Protein AF-A0A392VKN5-F1 (afdb_monomer)

Nearest PDB structures (foldseek):
  1gud-assembly2_B  TM=5.316E-01  e=6.503E+00  Escherichia coli K-12

Secondary structure (DSSP, 8-state):
-EEEE--SSHHHHHHHHHHHHHHHHHTTT----EEEE----SSGGG--S--

Mean predicted aligned error: 3.75 Å

pLDDT: mean 92.88, std 4.75, range [66.81, 96.94]

Organism: NCBI:txid97028

Structure (mmCIF, N/CA/C/O backbone):
data_AF-A0A392VKN5-F1
#
_entry.id   AF-A0A392VKN5-F1
#
loop_
_atom_site.group_PDB
_atom_site.id
_atom_site.type_symbol
_atom_site.label_atom_id
_atom_site.label_alt_id
_atom_site.label_comp_id
_atom_site.label_asym_id
_atom_site.label_entity_id
_atom_site.label_seq_id
_atom_site.pdbx_PDB_ins_code
_atom_site.Cartn_x
_atom_site.Cartn_y
_atom_site.Cartn_z
_atom_site.occupancy
_atom_site.B_iso_or_equiv
_atom_site.auth_seq_id
_atom_site.auth_comp_id
_atom_site.auth_asym_id
_atom_site.auth_atom_id
_atom_site.pdbx_PDB_model_num
ATOM 1 N N . MET A 1 1 ? -8.956 -6.618 6.426 1.00 84.06 1 MET A N 1
ATOM 2 C CA . MET A 1 1 ? -7.682 -7.098 5.851 1.00 84.06 1 MET A CA 1
ATOM 3 C C . MET A 1 1 ? -7.660 -6.687 4.390 1.00 84.06 1 MET A C 1
ATOM 5 O O . MET A 1 1 ?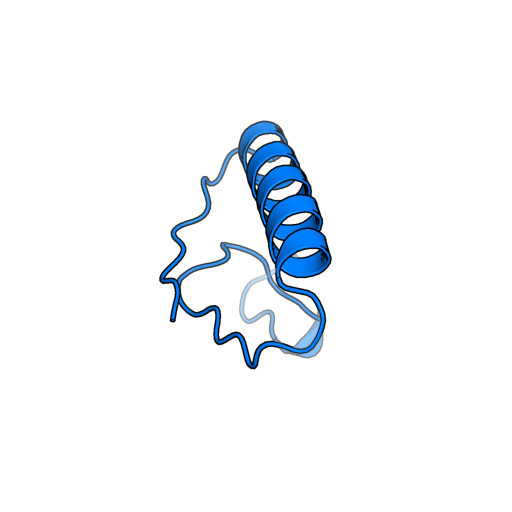 -8.696 -6.818 3.750 1.00 84.06 1 MET A O 1
ATOM 9 N N . ALA A 1 2 ? -6.545 -6.162 3.892 1.00 91.25 2 ALA A N 1
ATOM 10 C CA . ALA A 1 2 ? -6.356 -5.814 2.485 1.00 91.25 2 ALA A CA 1
ATOM 11 C C . ALA A 1 2 ? -5.012 -6.371 2.000 1.00 91.25 2 ALA A C 1
ATOM 13 O O . ALA A 1 2 ? -4.013 -6.241 2.706 1.00 91.25 2 ALA A O 1
ATOM 14 N N . ASN A 1 3 ? -5.003 -6.997 0.824 1.00 94.19 3 ASN A N 1
ATOM 15 C CA . ASN A 1 3 ? -3.784 -7.457 0.166 1.00 94.19 3 ASN A CA 1
ATOM 16 C C . ASN A 1 3 ? -3.448 -6.510 -0.995 1.00 94.19 3 ASN A C 1
ATOM 18 O O . ASN A 1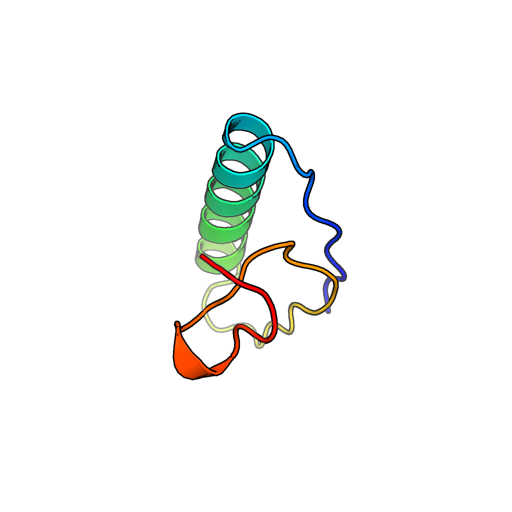 3 ? -4.341 -6.180 -1.776 1.00 94.19 3 ASN A O 1
ATOM 22 N N . VAL A 1 4 ? -2.200 -6.062 -1.090 1.00 94.88 4 VAL A N 1
ATOM 23 C CA . VAL A 1 4 ? -1.725 -5.060 -2.053 1.00 94.88 4 VAL A CA 1
ATOM 24 C C . VAL A 1 4 ? -0.671 -5.668 -2.973 1.00 94.88 4 VAL A C 1
ATOM 26 O O . VAL A 1 4 ? 0.191 -6.423 -2.531 1.00 94.88 4 VAL A O 1
ATOM 29 N N . TYR A 1 5 ? -0.731 -5.295 -4.249 1.00 94.31 5 TYR A N 1
ATOM 30 C CA . TYR A 1 5 ? 0.315 -5.553 -5.234 1.00 94.31 5 TYR A CA 1
ATOM 31 C C . TYR A 1 5 ? 0.650 -4.236 -5.928 1.00 94.31 5 TYR A C 1
ATOM 33 O O . TYR A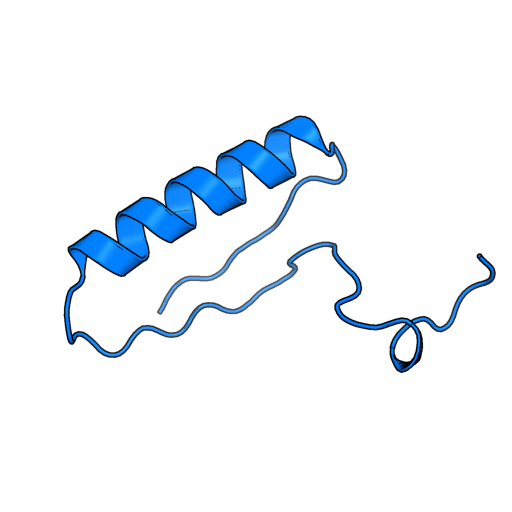 1 5 ? -0.145 -3.727 -6.719 1.00 94.31 5 TYR A O 1
ATOM 41 N N . ALA A 1 6 ? 1.794 -3.652 -5.585 1.00 95.19 6 ALA A N 1
ATOM 42 C CA . ALA A 1 6 ? 2.215 -2.362 -6.111 1.00 95.19 6 ALA A CA 1
ATOM 43 C C . ALA A 1 6 ? 2.915 -2.500 -7.474 1.00 95.19 6 ALA A C 1
ATOM 45 O O . ALA A 1 6 ? 3.806 -3.332 -7.657 1.00 95.19 6 ALA A O 1
ATOM 46 N N . SER A 1 7 ? 2.545 -1.634 -8.425 1.00 93.69 7 SER A N 1
ATOM 47 C CA . SER A 1 7 ? 3.210 -1.520 -9.734 1.00 93.69 7 SER A CA 1
ATOM 48 C C . SER A 1 7 ? 4.702 -1.204 -9.581 1.00 93.69 7 SER A C 1
ATOM 50 O O . SER A 1 7 ? 5.098 -0.640 -8.570 1.00 93.69 7 SER A O 1
ATOM 52 N N . CYS A 1 8 ? 5.544 -1.519 -10.571 1.00 93.00 8 CYS A N 1
ATOM 53 C CA . CYS A 1 8 ? 6.929 -1.021 -10.634 1.00 93.00 8 CYS 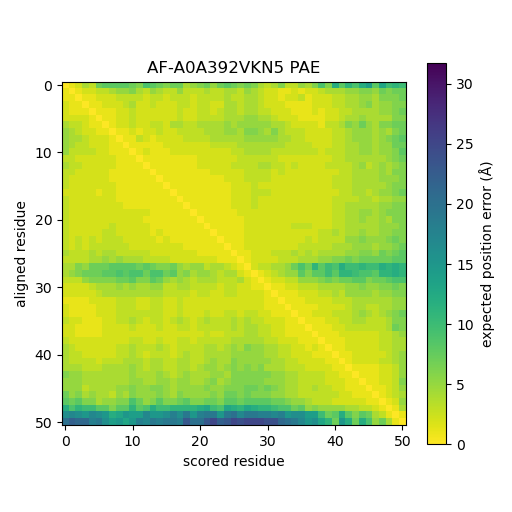A CA 1
ATOM 54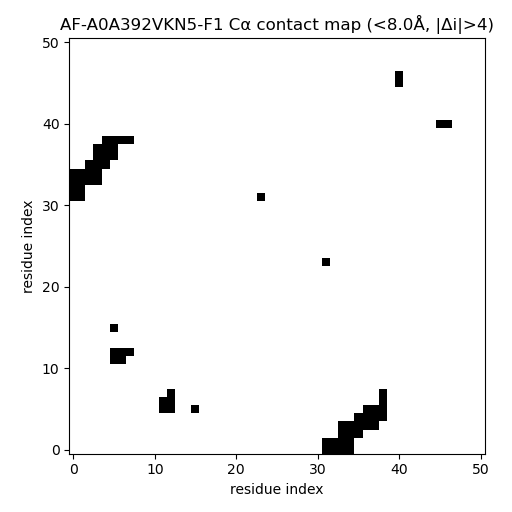 C C . CYS A 1 8 ? 7.015 0.465 -10.998 1.00 93.00 8 CYS A C 1
ATOM 56 O O . CYS A 1 8 ? 8.015 1.102 -10.666 1.00 93.00 8 CYS A O 1
ATOM 58 N N . ASP A 1 9 ? 5.976 1.002 -11.638 1.00 95.75 9 ASP A N 1
ATOM 59 C CA . ASP A 1 9 ? 5.909 2.397 -12.061 1.00 95.75 9 ASP A CA 1
ATOM 60 C C . ASP A 1 9 ? 5.788 3.354 -10.854 1.00 95.75 9 ASP A C 1
ATOM 62 O O . ASP A 1 9 ? 4.879 3.184 -10.036 1.00 95.75 9 ASP A O 1
ATOM 66 N N . PRO A 1 10 ? 6.678 4.355 -10.708 1.00 92.75 10 PRO A N 1
ATOM 67 C CA . PRO A 1 10 ? 6.637 5.286 -9.581 1.00 92.75 10 PRO A CA 1
ATOM 68 C C . PRO A 1 10 ? 5.341 6.101 -9.478 1.00 92.75 10 PRO A C 1
ATOM 70 O O . PRO A 1 10 ? 4.889 6.353 -8.362 1.00 92.75 10 PRO A O 1
ATOM 73 N N . GLY A 1 11 ? 4.738 6.490 -10.607 1.00 95.69 11 GLY A N 1
ATOM 74 C CA . GLY A 1 11 ? 3.487 7.253 -10.625 1.00 95.69 11 GLY A CA 1
ATOM 75 C C . GLY A 1 11 ? 2.327 6.422 -10.088 1.00 95.69 11 GLY A C 1
ATOM 76 O O . GLY A 1 11 ? 1.674 6.810 -9.123 1.00 95.69 11 GLY A O 1
ATOM 77 N N . ALA A 1 12 ? 2.160 5.210 -10.616 1.00 94.50 12 ALA A N 1
ATOM 78 C CA . ALA A 1 12 ? 1.151 4.264 -10.152 1.00 94.50 12 ALA A CA 1
ATOM 79 C C . ALA A 1 12 ? 1.349 3.860 -8.677 1.00 94.50 12 ALA A C 1
ATOM 81 O O . ALA A 1 12 ? 0.373 3.630 -7.961 1.00 94.50 12 ALA A O 1
ATOM 82 N N . LYS A 1 13 ? 2.599 3.786 -8.186 1.00 94.12 13 LYS A N 1
ATOM 83 C CA . LYS A 1 13 ? 2.869 3.593 -6.749 1.00 94.12 13 LYS A CA 1
ATOM 84 C C . LYS A 1 13 ? 2.367 4.775 -5.928 1.00 94.12 13 LYS A C 1
ATOM 86 O O . LYS A 1 13 ? 1.729 4.549 -4.905 1.00 94.12 13 LYS A O 1
ATOM 91 N N . GLN A 1 14 ? 2.662 6.007 -6.342 1.00 94.94 14 GLN A N 1
ATOM 92 C CA . GLN A 1 14 ? 2.220 7.203 -5.622 1.00 94.94 14 GLN A CA 1
ATOM 93 C C . GLN A 1 14 ? 0.690 7.251 -5.537 1.00 94.94 14 GLN A C 1
ATOM 95 O O . GLN A 1 14 ? 0.147 7.370 -4.443 1.00 94.94 14 GLN A O 1
ATOM 100 N N . GLU A 1 15 ? 0.000 7.032 -6.658 1.00 96.25 15 GLU A N 1
ATOM 101 C CA . GLU A 1 15 ? -1.466 6.990 -6.709 1.00 96.25 15 GLU A CA 1
ATOM 102 C C . GLU A 1 15 ? -2.056 5.915 -5.782 1.00 96.25 15 GLU A C 1
ATOM 104 O O . GLU A 1 15 ? -3.031 6.160 -5.063 1.00 96.25 15 GLU A O 1
ATOM 109 N N . LEU A 1 16 ? -1.445 4.724 -5.751 1.00 95.06 16 LEU A N 1
ATOM 110 C CA . LEU A 1 16 ? -1.827 3.650 -4.835 1.00 95.06 16 LEU A CA 1
ATOM 111 C C . LEU A 1 16 ? -1.682 4.082 -3.369 1.00 95.06 16 LEU A C 1
ATOM 113 O O . LEU A 1 16 ? -2.591 3.844 -2.569 1.00 95.06 16 LEU A O 1
ATOM 117 N N . TRP A 1 17 ? -0.555 4.702 -3.011 1.00 94.81 17 TRP A N 1
ATOM 118 C CA . TRP A 1 17 ? -0.297 5.162 -1.647 1.00 94.81 17 TRP A CA 1
ATOM 119 C C . TRP A 1 17 ? -1.248 6.279 -1.224 1.00 94.81 17 TRP A C 1
ATOM 121 O O . TRP A 1 17 ? -1.785 6.211 -0.117 1.00 94.81 17 TRP A O 1
ATOM 131 N N . ASP A 1 18 ? -1.525 7.240 -2.102 1.00 96.94 18 ASP A N 1
ATOM 132 C CA . ASP A 1 18 ? -2.458 8.336 -1.834 1.00 96.94 18 ASP A CA 1
ATOM 133 C C . ASP A 1 18 ? -3.882 7.802 -1.617 1.00 96.94 18 ASP A C 1
ATOM 135 O O . ASP A 1 18 ? -4.549 8.144 -0.634 1.00 96.94 18 ASP A O 1
ATOM 139 N N . SER A 1 19 ? -4.328 6.879 -2.476 1.00 95.44 19 SER A N 1
ATOM 140 C CA . SER A 1 19 ? -5.632 6.217 -2.349 1.00 95.44 19 SER A CA 1
ATOM 141 C C . SER A 1 19 ? -5.748 5.416 -1.048 1.00 95.44 19 SER A C 1
ATOM 143 O O . SER A 1 19 ? -6.741 5.523 -0.316 1.00 95.44 19 SER A O 1
ATOM 145 N N . LEU A 1 20 ? -4.717 4.630 -0.721 1.00 94.56 20 LEU A N 1
ATOM 146 C CA . LEU A 1 20 ? -4.683 3.826 0.496 1.00 94.56 20 LEU A CA 1
ATOM 147 C C . LEU A 1 20 ? -4.667 4.710 1.746 1.00 94.56 20 LEU A C 1
ATOM 149 O O . LEU A 1 20 ? -5.372 4.407 2.710 1.00 94.56 20 LEU A O 1
ATOM 153 N N . PHE A 1 21 ? -3.908 5.806 1.726 1.00 94.38 21 PHE A N 1
ATOM 154 C CA . PHE A 1 21 ? -3.831 6.751 2.832 1.00 94.38 21 PHE A CA 1
ATOM 155 C C . PHE A 1 21 ? -5.202 7.353 3.134 1.00 94.38 21 PHE A C 1
ATOM 157 O O . PHE A 1 21 ? -5.678 7.237 4.265 1.00 94.38 21 PHE A O 1
ATOM 164 N N . VAL A 1 22 ? -5.884 7.902 2.121 1.00 96.56 22 VAL A N 1
ATOM 165 C 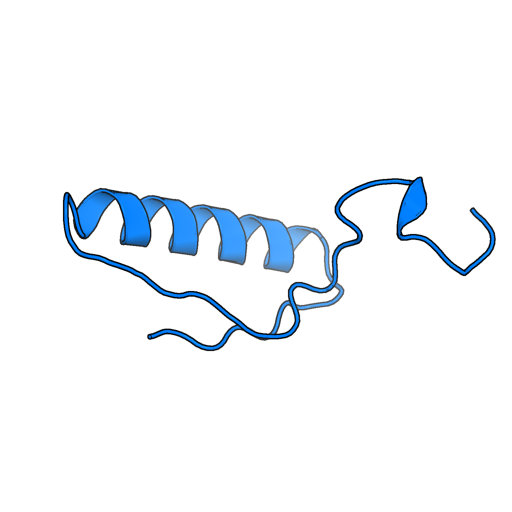CA . VAL A 1 22 ? -7.248 8.437 2.271 1.00 96.56 22 VAL A CA 1
ATOM 166 C C . VAL A 1 22 ? -8.181 7.367 2.835 1.00 96.56 22 VAL A C 1
ATOM 168 O O . VAL A 1 22 ? -8.897 7.613 3.807 1.00 96.56 22 VAL A O 1
ATOM 171 N N . ARG A 1 23 ? -8.134 6.144 2.299 1.00 94.12 23 ARG A N 1
ATOM 172 C CA . ARG A 1 23 ? -9.007 5.061 2.759 1.00 94.12 23 ARG A CA 1
ATOM 173 C C . ARG A 1 23 ? -8.738 4.667 4.212 1.00 94.12 23 ARG A C 1
ATOM 175 O O . ARG A 1 23 ? -9.690 4.475 4.964 1.00 94.12 23 ARG A O 1
ATOM 182 N N . ILE A 1 24 ? -7.479 4.598 4.639 1.00 94.00 24 ILE A N 1
ATOM 183 C CA . ILE A 1 24 ? -7.123 4.320 6.038 1.00 94.00 24 ILE A CA 1
ATOM 184 C C . ILE A 1 24 ? -7.642 5.430 6.959 1.00 94.00 24 ILE A C 1
ATOM 186 O O . ILE A 1 24 ? -8.238 5.116 7.987 1.00 94.00 24 ILE A O 1
ATOM 190 N N . GLN A 1 25 ? -7.503 6.703 6.573 1.00 94.25 25 GLN A N 1
ATOM 191 C CA . GLN A 1 25 ? -8.037 7.823 7.358 1.00 94.25 25 GLN A CA 1
ATOM 192 C C . GLN A 1 25 ? -9.563 7.724 7.524 1.00 94.25 25 GLN A C 1
ATOM 194 O O . GLN A 1 25 ? -10.078 7.905 8.627 1.00 94.25 25 GLN A O 1
ATOM 199 N N . THR A 1 26 ? -10.294 7.351 6.466 1.00 95.44 26 THR A N 1
ATOM 200 C CA . THR A 1 26 ? -11.762 7.197 6.536 1.00 95.44 26 THR A CA 1
ATOM 201 C C . THR A 1 26 ? -12.228 6.039 7.422 1.00 95.44 26 THR A C 1
ATOM 203 O O . THR A 1 26 ? -13.356 6.056 7.909 1.00 95.44 26 THR A O 1
ATOM 206 N N . LEU A 1 27 ? -11.374 5.043 7.676 1.00 93.38 27 LEU A N 1
ATOM 207 C CA . LEU A 1 27 ? -11.694 3.902 8.541 1.00 93.38 27 LEU A CA 1
ATOM 208 C C . LEU A 1 27 ? -11.598 4.244 10.042 1.00 93.38 27 LEU A C 1
ATOM 210 O O . LEU A 1 27 ? -11.994 3.431 10.888 1.00 93.38 27 LEU A O 1
ATOM 214 N N . GLY A 1 28 ? -11.112 5.443 10.385 1.00 90.62 28 GLY A N 1
ATOM 215 C CA . GLY A 1 28 ? -11.074 5.964 11.747 1.00 90.62 28 GLY A CA 1
ATOM 216 C C . GLY A 1 28 ? -10.260 5.079 12.693 1.00 90.62 28 GLY A C 1
ATOM 217 O O . GLY A 1 28 ? -9.082 4.823 12.472 1.00 90.62 28 GLY A O 1
ATOM 218 N N . ARG A 1 29 ? -10.890 4.602 13.775 1.00 91.56 29 ARG A N 1
ATOM 219 C CA . ARG A 1 29 ? -10.245 3.756 14.804 1.00 91.56 29 ARG A CA 1
ATOM 220 C C . ARG A 1 29 ? -10.303 2.257 14.505 1.00 91.56 29 ARG A C 1
ATOM 222 O O . ARG A 1 29 ? -9.962 1.441 15.363 1.00 91.56 29 ARG A O 1
ATOM 229 N N . SER A 1 30 ? -10.769 1.881 13.319 1.00 94.81 30 SER A N 1
ATOM 230 C CA . SER A 1 30 ? -10.841 0.477 12.927 1.00 94.81 30 SER A CA 1
ATOM 231 C C . SER A 1 30 ? -9.440 -0.119 12.834 1.00 94.81 30 SER A C 1
ATOM 233 O O . SER A 1 30 ? -8.513 0.502 12.318 1.00 94.81 30 SER A O 1
ATOM 235 N N . ARG A 1 31 ? -9.277 -1.357 13.306 1.00 93.81 31 ARG A N 1
ATOM 236 C CA . ARG A 1 31 ? -8.019 -2.090 13.137 1.00 93.81 31 ARG A CA 1
ATOM 237 C C . ARG A 1 31 ? -7.904 -2.536 11.684 1.00 93.81 31 ARG A C 1
ATOM 239 O O . ARG A 1 31 ? -8.715 -3.332 11.212 1.00 93.81 31 ARG A O 1
ATOM 246 N N . VAL A 1 32 ? -6.891 -2.036 10.986 1.00 93.19 32 VAL A N 1
ATOM 247 C CA . VAL A 1 32 ? -6.615 -2.386 9.591 1.00 93.19 32 VAL A CA 1
ATOM 248 C C . VAL A 1 32 ? -5.317 -3.178 9.525 1.00 93.19 32 VAL A C 1
ATOM 250 O O . VAL A 1 32 ? -4.352 -2.876 10.218 1.00 93.19 32 VAL A O 1
ATOM 253 N N . CYS A 1 33 ? -5.309 -4.201 8.679 1.00 94.88 33 CYS A N 1
ATOM 254 C CA . CYS A 1 33 ? -4.118 -4.951 8.317 1.00 94.88 33 CYS A CA 1
ATOM 255 C C . CYS A 1 33 ? -3.979 -4.871 6.798 1.00 94.88 33 CYS A C 1
ATOM 257 O O . CYS A 1 33 ? -4.913 -5.265 6.086 1.00 94.88 33 CYS A O 1
ATOM 259 N N . VAL A 1 34 ? -2.859 -4.314 6.340 1.00 94.25 34 VAL A N 1
ATOM 260 C CA . VAL A 1 34 ? -2.480 -4.224 4.930 1.00 94.25 34 VAL A CA 1
ATOM 261 C C . VAL A 1 34 ? -1.219 -5.053 4.752 1.00 94.25 34 VAL A C 1
ATOM 263 O O . VAL A 1 34 ? -0.220 -4.815 5.428 1.00 94.25 34 VAL A O 1
ATOM 266 N N . CYS A 1 35 ? -1.279 -6.039 3.871 1.00 96.19 35 CYS A N 1
ATOM 267 C CA . CYS A 1 35 ? -0.165 -6.929 3.567 1.00 96.19 35 CYS A CA 1
ATOM 268 C C . CYS A 1 35 ? -0.002 -7.039 2.054 1.00 96.19 35 CYS A C 1
ATOM 270 O O . CYS A 1 35 ? -0.886 -6.621 1.313 1.00 96.19 35 CYS A O 1
ATOM 272 N N . GLY A 1 36 ? 1.104 -7.620 1.609 1.00 95.31 36 GLY A N 1
ATOM 273 C CA . GLY A 1 36 ? 1.340 -7.917 0.202 1.00 95.31 36 GLY A CA 1
ATOM 274 C C . GLY A 1 36 ? 2.686 -7.397 -0.273 1.00 95.31 36 GLY A C 1
ATOM 275 O O . GLY A 1 36 ? 3.582 -7.133 0.531 1.00 95.31 36 GLY A O 1
ATOM 276 N N . ASP A 1 37 ? 2.816 -7.278 -1.587 1.00 95.06 37 ASP A N 1
ATOM 277 C CA . ASP A 1 37 ? 4.015 -6.757 -2.223 1.00 95.06 37 ASP A CA 1
ATOM 278 C C . ASP A 1 37 ? 3.862 -5.252 -2.449 1.00 95.06 37 ASP A C 1
ATOM 280 O O . ASP A 1 37 ? 3.106 -4.792 -3.308 1.00 95.06 37 ASP A O 1
ATOM 284 N N . PHE A 1 38 ? 4.587 -4.477 -1.648 1.00 94.56 38 PHE A N 1
ATOM 285 C CA . PHE A 1 38 ? 4.611 -3.021 -1.742 1.00 94.56 38 PHE A CA 1
ATOM 286 C C . PHE A 1 38 ? 5.633 -2.500 -2.759 1.00 94.56 38 PHE A C 1
ATOM 288 O O . PHE A 1 38 ? 5.675 -1.296 -3.011 1.00 94.56 38 PHE A O 1
ATOM 295 N N . ASN A 1 39 ? 6.461 -3.384 -3.327 1.00 93.38 39 ASN A N 1
ATOM 296 C CA . ASN A 1 39 ? 7.477 -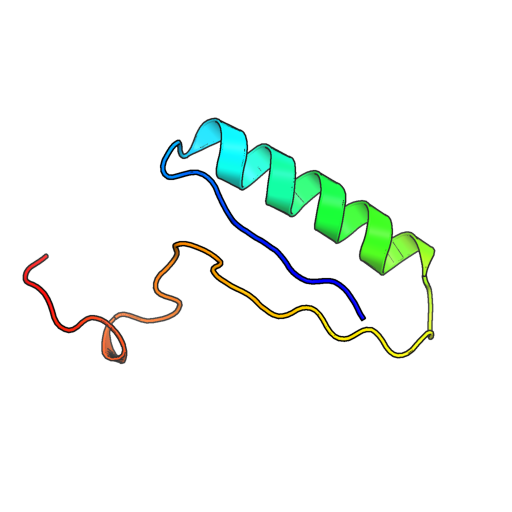3.076 -4.328 1.00 93.38 39 ASN A CA 1
ATOM 297 C C . ASN A 1 39 ? 8.352 -1.860 -3.960 1.00 93.38 39 ASN A C 1
ATOM 299 O O . ASN A 1 39 ? 8.656 -0.975 -4.774 1.00 93.38 39 ASN A O 1
ATOM 303 N N . VAL A 1 40 ? 8.704 -1.789 -2.676 1.00 91.75 40 VAL A N 1
ATOM 304 C CA . VAL A 1 40 ? 9.502 -0.732 -2.064 1.00 91.75 40 VAL A CA 1
ATOM 305 C C . VAL A 1 40 ? 10.362 -1.336 -0.964 1.00 91.75 40 VAL A C 1
ATOM 307 O O . VAL A 1 40 ? 9.936 -2.232 -0.238 1.00 91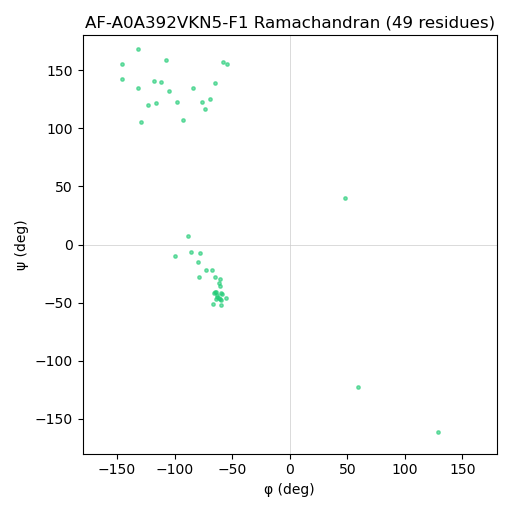.75 40 VAL A O 1
ATOM 310 N N . VAL A 1 41 ? 11.585 -0.834 -0.847 1.00 92.06 41 VAL A N 1
ATOM 311 C CA . VAL A 1 41 ? 12.499 -1.179 0.240 1.00 92.06 41 VAL A CA 1
ATOM 312 C C . VAL A 1 41 ? 12.391 -0.077 1.287 1.00 92.06 41 VAL A C 1
ATOM 314 O O . VAL A 1 41 ? 12.596 1.091 0.957 1.00 92.06 41 VAL A O 1
ATOM 317 N N . ARG A 1 42 ? 12.044 -0.417 2.532 1.00 91.38 42 ARG A N 1
ATOM 318 C CA . ARG A 1 42 ? 11.685 0.596 3.539 1.00 91.38 42 ARG A CA 1
ATOM 319 C C . ARG A 1 42 ? 12.903 1.286 4.163 1.00 91.38 42 ARG A C 1
ATOM 321 O O . ARG A 1 42 ? 12.802 2.420 4.618 1.00 91.38 42 ARG A O 1
ATOM 328 N N . SER A 1 43 ? 14.040 0.593 4.210 1.00 93.25 43 SER A N 1
ATOM 329 C CA . SER A 1 43 ? 15.312 1.105 4.718 1.00 93.25 43 SER A CA 1
ATOM 330 C C . SER A 1 43 ? 16.479 0.510 3.936 1.00 93.25 43 SER A C 1
ATOM 332 O O . SER A 1 43 ? 16.379 -0.570 3.360 1.00 93.25 43 SER A O 1
ATOM 334 N N . ILE A 1 44 ? 17.617 1.207 3.917 1.00 92.00 44 ILE A N 1
ATOM 335 C CA . ILE A 1 44 ? 18.805 0.737 3.189 1.00 92.00 44 ILE A CA 1
ATOM 336 C C . ILE A 1 44 ? 19.309 -0.620 3.701 1.00 92.00 44 ILE A C 1
ATOM 338 O O . ILE A 1 44 ? 19.824 -1.411 2.919 1.00 92.00 44 ILE A O 1
ATOM 342 N N . GLU A 1 45 ? 19.102 -0.903 4.987 1.00 95.25 45 GLU A N 1
ATOM 343 C CA . GLU A 1 45 ? 19.494 -2.149 5.651 1.00 95.25 45 GLU A CA 1
ATOM 344 C C . GLU A 1 45 ? 18.746 -3.374 5.104 1.00 95.25 45 GLU A C 1
ATOM 346 O O . GLU A 1 45 ? 19.276 -4.481 5.118 1.00 95.25 45 GLU A O 1
ATOM 351 N N . GLU A 1 46 ? 17.528 -3.193 4.584 1.00 93.25 46 GLU A N 1
ATOM 352 C CA . GLU A 1 46 ? 16.747 -4.279 3.979 1.00 93.25 46 GLU A CA 1
ATOM 353 C C . GLU A 1 46 ? 17.189 -4.603 2.545 1.00 93.25 46 GLU A C 1
ATOM 355 O O . GLU A 1 46 ? 16.831 -5.653 1.999 1.00 93.25 46 GLU A O 1
ATOM 360 N N . ARG A 1 47 ? 17.973 -3.723 1.909 1.00 92.44 47 ARG A N 1
ATOM 361 C CA . ARG A 1 47 ? 18.389 -3.894 0.518 1.00 92.44 47 ARG A CA 1
ATOM 362 C C . ARG A 1 47 ? 19.496 -4.941 0.418 1.00 92.44 47 ARG A C 1
ATOM 364 O O . ARG A 1 47 ? 20.570 -4.793 0.985 1.00 92.44 47 ARG A O 1
ATOM 371 N N . ARG A 1 48 ? 19.252 -5.984 -0.377 1.00 91.25 48 ARG A N 1
ATOM 372 C CA . ARG A 1 48 ? 20.222 -7.067 -0.627 1.00 91.25 48 ARG A CA 1
ATOM 373 C C . ARG A 1 48 ? 20.979 -6.935 -1.950 1.00 91.25 48 ARG A C 1
ATOM 375 O O . ARG A 1 48 ? 21.917 -7.686 -2.187 1.00 91.25 48 ARG A O 1
ATOM 382 N N . SER A 1 49 ? 20.570 -6.010 -2.817 1.00 87.31 49 SER A N 1
ATOM 383 C CA . SER A 1 49 ? 21.199 -5.750 -4.114 1.00 87.31 49 SER A CA 1
ATOM 384 C C . SER A 1 49 ? 21.988 -4.440 -4.113 1.00 87.31 49 SER A C 1
ATOM 386 O O . SER A 1 49 ? 21.730 -3.541 -3.308 1.00 87.31 49 SER A O 1
ATOM 388 N N . ALA A 1 50 ? 22.938 -4.327 -5.047 1.00 79.00 50 ALA A N 1
ATOM 389 C CA . ALA A 1 50 ? 23.707 -3.106 -5.265 1.00 79.00 50 ALA A CA 1
ATOM 390 C C . ALA A 1 50 ? 22.794 -1.885 -5.499 1.00 79.00 50 ALA A C 1
ATOM 392 O O . ALA A 1 50 ? 21.612 -2.010 -5.855 1.00 79.00 50 ALA A O 1
ATOM 393 N N . ARG A 1 51 ? 23.336 -0.703 -5.207 1.00 66.81 51 ARG A N 1
ATOM 394 C CA . ARG A 1 51 ? 22.599 0.557 -5.278 1.00 66.81 51 ARG A CA 1
ATOM 395 C C . ARG A 1 51 ? 22.330 0.954 -6.720 1.00 66.81 51 ARG A C 1
ATOM 397 O O . ARG A 1 51 ? 23.288 0.897 -7.516 1.00 66.81 51 ARG A O 1
#

Radius of gyration: 13.01 Å; Cα contacts (8 Å, |Δi|>4): 34; chains: 1; bounding box: 36×16×27 Å

Sequence (51 aa):
MANVYASCDPGAKQELWDSLFVRIQTLGRSRVCVCGDFNVVRSIEERRSAR

InterPro domains:
  IPR036691 Endonuclease/exonuclease/phosphatase superfamily [G3DSA:3.60.10.10] (1-51)
  IPR036691 Endonuclease/exonuclease/phosphatase superfamily [SSF56219] (2-47)

Solvent-accessible surface area (back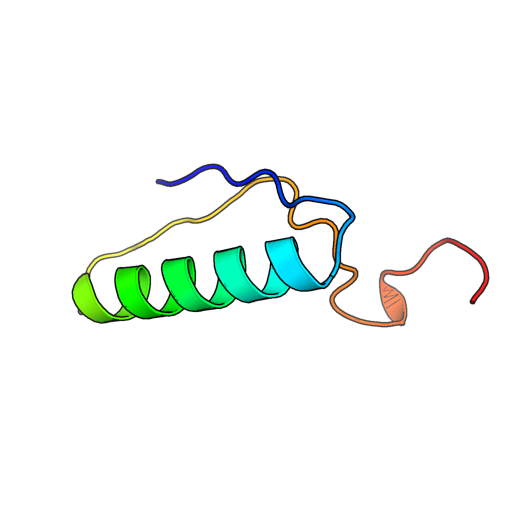bone atoms only — not comparable to full-atom values): 3368 Å² total; per-residue (Å²): 118,47,79,45,78,44,54,90,49,69,67,61,34,49,54,51,50,54,54,51,49,54,53,53,60,75,52,61,89,58,89,78,51,79,47,70,48,70,76,70,78,94,47,78,87,74,55,89,67,86,133

Foldseek 3Di:
DEEDDADPDPVSLVVVVVVVVVVVVVCPPDDDDYYYCSVDDPDPVSDPDDD